Protein AF-A0ABD0KSV5-F1 (afdb_monomer)

Solvent-accessible surface area (backbone atoms only — not comparable to full-atom values): 6514 Å² total; per-residue (Å²): 142,88,81,89,63,76,43,78,48,76,39,63,43,65,89,52,64,92,72,51,46,55,40,37,39,40,36,26,35,56,87,76,74,38,71,32,30,37,37,35,59,82,79,70,44,69,48,68,73,43,78,62,40,52,68,47,81,32,91,91,43,55,32,65,22,37,40,37,35,50,46,63,88,65,48,85,78,37,74,49,48,34,32,33,41,38,34,25,45,41,81,93,75,54,80,47,72,51,73,53,74,48,79,46,68,43,74,75,82,82,129

Radius of gyration: 15.41 Å; Cα contacts (8 Å, |Δi|>4): 254; chains: 1; bounding box: 50×25×34 Å

Foldseek 3Di:
DDDPDKDKDKDFLQPPDPQKDWQKKFKFFPVVRGTQWMAGLVVRDIDGDDDAWDWDADPVHRRGIMTMGIDPDADAQRKTKMKMWTWIDGPPDDIDIDIDMDIDHDDDPDD

Nearest PDB structures (foldseek):
  2pnd-assembly1_A  TM=6.945E-01  e=4.846E-03  Mus musculus
  8te6-assembly1_A  TM=6.796E-01  e=4.123E-03  Hom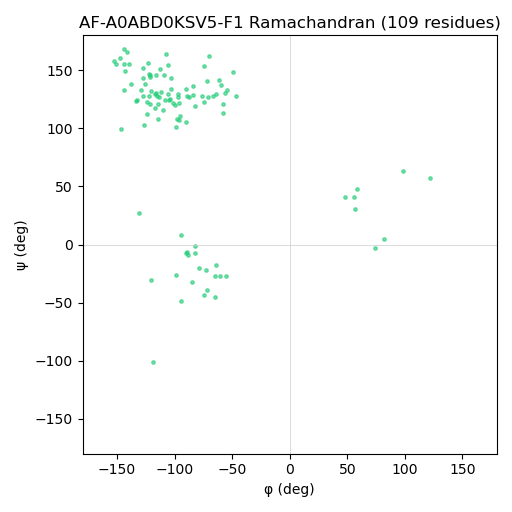o sapiens
  8ftg-assembly4_G  TM=4.620E-01  e=1.016E-03  Lama glama
  8w0v-assembly1_H  TM=4.678E-01  e=1.766E-02  Homo sapiens
  8fxr-assembly1_S3  TM=3.987E-01  e=4.018E-01  Agrobacterium phage Milano

Mean predicted aligned error: 6.07 Å

Sequence (111 aa):
MGKDHIQEVVCTGEWLSSEV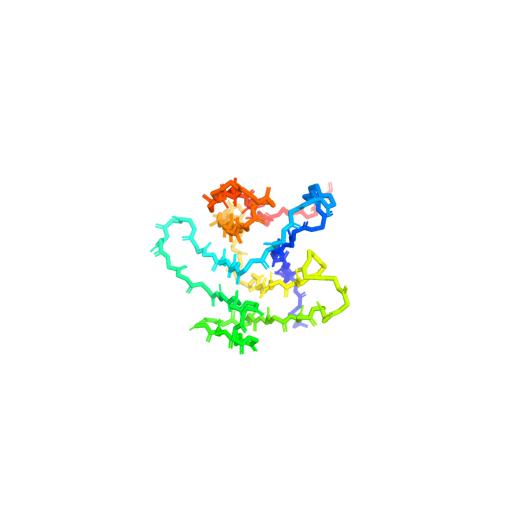NPILMVLFSWRQNQVIASVNLASKECLTARSFSSCRIDEANSRRTRLAALVVDLEYGEERVYGCNVSVVESGTRMVSFSWRVTVKRVSKCS

Secondary structure (DSSP, 8-state):
------EEEEEE-TTS-TTEEEEEEEEEETTTTEEEEEEETTTTEEEE-STTEEEE--SS-GGG-EEEEEE--PPTT-EEEEEEEEEEEETTS-EEEEEEEEEEE-PPPP-

Organism: NCBI:txid370345

pLDDT: mean 86.99, std 12.41, range [37.84, 96.5]

Structure (mmCIF, N/CA/C/O backbone):
data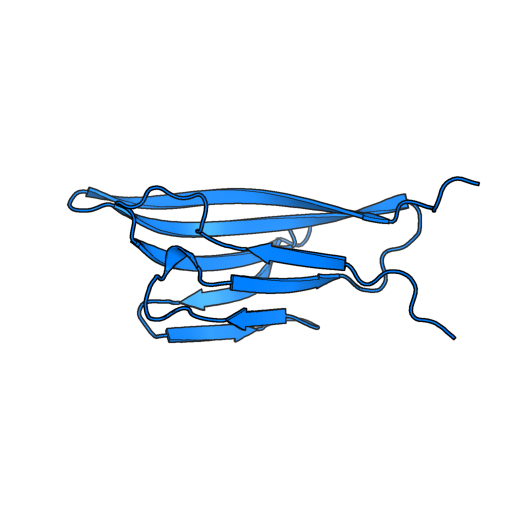_AF-A0ABD0KSV5-F1
#
_entry.id   AF-A0ABD0KSV5-F1
#
loop_
_atom_site.group_PDB
_atom_site.id
_atom_site.type_symbol
_atom_site.label_atom_id
_atom_site.label_alt_id
_atom_site.label_comp_id
_atom_site.label_asym_id
_atom_site.label_entity_id
_atom_site.label_seq_id
_atom_site.pdbx_PDB_ins_code
_atom_site.Cartn_x
_atom_site.Cartn_y
_atom_site.Cartn_z
_atom_site.occupancy
_atom_site.B_iso_or_equiv
_atom_site.auth_seq_id
_atom_site.auth_comp_id
_atom_site.auth_asym_id
_atom_site.auth_atom_id
_atom_site.pdbx_PDB_model_num
ATOM 1 N N . MET A 1 1 ? -29.896 -7.878 10.630 1.00 37.84 1 MET A N 1
ATOM 2 C CA . MET A 1 1 ? -28.770 -8.734 10.185 1.00 37.84 1 MET A CA 1
ATOM 3 C C . MET A 1 1 ? -28.205 -8.088 8.921 1.00 37.84 1 MET A C 1
ATOM 5 O O . MET A 1 1 ? -28.771 -8.288 7.864 1.00 37.84 1 MET A O 1
ATOM 9 N N . GLY A 1 2 ? -27.264 -7.145 8.932 1.00 47.47 2 GLY A N 1
ATOM 10 C CA . GLY A 1 2 ? -26.008 -7.043 9.678 1.00 47.47 2 GLY A CA 1
ATOM 11 C C . GLY A 1 2 ? -24.861 -6.911 8.659 1.00 47.47 2 GLY A C 1
ATOM 12 O O . GLY A 1 2 ? -24.009 -7.785 8.595 1.00 47.47 2 GLY A O 1
ATOM 13 N N . LYS A 1 3 ? -24.912 -5.895 7.781 1.00 52.59 3 LYS A N 1
ATOM 14 C CA . LYS A 1 3 ? -23.892 -5.600 6.746 1.00 52.59 3 LYS A CA 1
ATOM 15 C C . LYS A 1 3 ? -23.471 -4.125 6.767 1.00 52.59 3 LYS A C 1
ATOM 17 O O . LYS A 1 3 ? -23.062 -3.568 5.752 1.00 52.59 3 LYS A O 1
ATOM 22 N N . ASP A 1 4 ? -23.581 -3.473 7.915 1.00 58.91 4 ASP A N 1
ATOM 23 C CA . ASP A 1 4 ? -23.433 -2.026 7.972 1.00 58.91 4 ASP A CA 1
ATOM 24 C C . ASP A 1 4 ? -22.016 -1.656 8.427 1.00 58.91 4 ASP A C 1
ATOM 26 O O . ASP A 1 4 ? -21.706 -1.683 9.617 1.00 58.91 4 ASP A O 1
ATOM 30 N N . HIS A 1 5 ? -21.199 -1.284 7.430 1.00 68.94 5 HIS A N 1
ATOM 31 C CA . HIS A 1 5 ? -19.873 -0.637 7.488 1.00 68.94 5 HIS A CA 1
ATOM 32 C C . HIS A 1 5 ? -18.624 -1.526 7.358 1.00 68.94 5 HIS A C 1
ATOM 34 O O . HIS A 1 5 ? -17.763 -1.537 8.234 1.00 68.94 5 HIS A O 1
ATOM 40 N N . ILE A 1 6 ? -18.460 -2.171 6.198 1.00 79.81 6 ILE A N 1
ATOM 41 C CA . ILE A 1 6 ? -17.136 -2.607 5.722 1.00 79.81 6 ILE A CA 1
ATOM 42 C C . ILE A 1 6 ? -16.509 -1.446 4.942 1.00 79.81 6 ILE A C 1
ATOM 44 O O . ILE A 1 6 ? -17.132 -0.920 4.020 1.00 79.81 6 ILE A O 1
ATOM 48 N N . GLN A 1 7 ? -15.292 -1.045 5.302 1.00 88.69 7 GLN A N 1
ATOM 49 C CA . GLN A 1 7 ? -14.504 -0.063 4.549 1.00 88.69 7 GLN A CA 1
ATOM 50 C C . GLN A 1 7 ? -13.281 -0.745 3.935 1.00 88.69 7 GLN A C 1
ATOM 52 O O . GLN A 1 7 ? -12.785 -1.723 4.481 1.00 88.69 7 GLN A O 1
ATOM 57 N N . GLU A 1 8 ? -12.780 -0.250 2.807 1.00 91.19 8 GLU A N 1
ATOM 58 C CA . GLU A 1 8 ? -11.580 -0.788 2.157 1.00 91.19 8 GLU A CA 1
ATOM 59 C C . GLU A 1 8 ? -10.445 0.235 2.252 1.00 91.19 8 GLU A C 1
ATOM 61 O O . GLU A 1 8 ? -10.621 1.408 1.926 1.00 91.19 8 GLU A O 1
ATOM 66 N N . VAL A 1 9 ? -9.268 -0.216 2.683 1.00 93.44 9 VAL A N 1
ATOM 67 C CA . VAL A 1 9 ? -8.026 0.560 2.621 1.00 93.44 9 VAL A CA 1
ATOM 68 C C . VAL A 1 9 ? -7.190 0.038 1.477 1.00 93.44 9 VAL A C 1
ATOM 70 O O . VAL A 1 9 ? -7.005 -1.170 1.347 1.00 93.44 9 VAL A O 1
ATOM 73 N N . VAL A 1 10 ? -6.658 0.957 0.676 1.00 94.94 10 VAL A N 1
ATOM 74 C CA . VAL A 1 10 ? -5.955 0.638 -0.562 1.00 94.94 10 VAL A CA 1
ATOM 75 C C . VAL A 1 10 ? -4.585 1.296 -0.584 1.00 94.94 10 VAL A C 1
ATOM 77 O O . VAL A 1 10 ? -4.456 2.512 -0.450 1.00 94.94 10 VAL A O 1
ATOM 80 N N . CYS A 1 11 ? -3.574 0.478 -0.839 1.00 94.69 11 CYS A N 1
ATOM 81 C CA . CYS A 1 11 ? -2.234 0.868 -1.235 1.00 94.69 11 CYS A CA 1
ATOM 82 C C . CYS A 1 11 ? -2.081 0.678 -2.745 1.00 94.69 11 CYS A C 1
ATOM 84 O O . CYS A 1 11 ? -2.244 -0.432 -3.251 1.00 94.69 11 CYS A O 1
ATOM 86 N N . THR A 1 12 ? -1.750 1.749 -3.460 1.00 94.69 12 THR A N 1
ATOM 87 C CA . THR A 1 12 ? -1.442 1.736 -4.897 1.00 94.69 12 THR A CA 1
ATOM 88 C C . THR A 1 12 ? -0.328 2.736 -5.191 1.00 94.69 12 THR A C 1
ATOM 90 O O . THR A 1 12 ? -0.204 3.747 -4.495 1.00 94.69 12 THR A O 1
ATOM 93 N N . GLY A 1 13 ? 0.484 2.448 -6.206 1.00 92.75 13 GLY A N 1
ATOM 94 C CA . GLY A 1 13 ? 1.515 3.350 -6.718 1.00 92.75 13 GLY A CA 1
ATOM 95 C C . GLY A 1 13 ? 1.042 4.203 -7.896 1.00 92.75 13 GLY A C 1
ATOM 96 O O . GLY A 1 13 ? 1.865 4.850 -8.530 1.00 92.75 13 GLY A O 1
ATOM 97 N N . GLU A 1 14 ? -0.251 4.188 -8.232 1.00 92.69 14 GLU A N 1
ATOM 98 C CA . GLU A 1 14 ? -0.780 4.785 -9.468 1.00 92.69 14 GLU A CA 1
ATOM 99 C C . GLU A 1 14 ? -0.541 6.298 -9.586 1.00 92.69 14 GLU A C 1
ATOM 101 O O . GLU A 1 14 ? -0.409 6.816 -10.690 1.00 92.69 14 GLU A O 1
ATOM 106 N N . TRP A 1 15 ? -0.425 6.993 -8.454 1.00 89.75 15 TRP A N 1
ATOM 107 C CA . TRP A 1 15 ? -0.135 8.426 -8.383 1.00 89.75 15 TRP A CA 1
ATOM 108 C C . TRP A 1 15 ? 1.362 8.763 -8.512 1.00 89.75 15 TRP A C 1
ATOM 110 O O . TRP A 1 15 ? 1.720 9.938 -8.583 1.00 89.75 15 TRP A O 1
ATOM 120 N N . LEU A 1 16 ? 2.244 7.759 -8.515 1.00 89.69 16 LEU A N 1
ATOM 121 C CA . LEU A 1 16 ? 3.685 7.953 -8.662 1.00 89.69 16 LEU A CA 1
ATOM 122 C C . LEU A 1 16 ? 4.053 8.289 -10.113 1.00 89.69 16 LEU A C 1
ATOM 124 O O . LEU A 1 16 ? 3.374 7.872 -11.054 1.00 89.69 16 LEU A O 1
ATOM 128 N N . SER A 1 17 ? 5.171 9.005 -10.282 1.00 87.19 17 SER A N 1
ATOM 129 C CA . SER A 1 17 ? 5.729 9.355 -11.596 1.00 87.19 17 SER A CA 1
ATOM 130 C C . SER A 1 17 ? 5.840 8.137 -12.518 1.00 87.19 17 SER A C 1
ATOM 132 O O . SER A 1 17 ? 6.113 7.015 -12.078 1.00 87.19 17 SER A O 1
ATOM 134 N N . SER A 1 18 ? 5.689 8.358 -13.826 1.00 86.12 18 SER A N 1
ATOM 135 C CA . SER A 1 18 ? 5.847 7.293 -14.812 1.00 86.12 18 SER A CA 1
ATOM 136 C C . SER A 1 18 ? 7.257 6.702 -14.880 1.00 86.12 18 SER A C 1
ATOM 138 O O . SER A 1 18 ? 7.430 5.603 -15.404 1.00 86.12 18 SER A O 1
ATOM 140 N N . GLU A 1 19 ? 8.236 7.418 -14.337 1.00 84.25 19 GLU A N 1
ATOM 141 C CA . GLU A 1 19 ? 9.663 7.094 -14.390 1.00 84.25 19 GLU A CA 1
ATOM 142 C C . GLU A 1 19 ? 10.130 6.182 -13.249 1.00 84.25 19 GLU A C 1
ATOM 144 O O . GLU A 1 19 ? 11.261 5.693 -13.275 1.00 84.25 19 GLU A O 1
ATOM 149 N N . VAL A 1 20 ? 9.271 5.940 -12.250 1.00 87.12 20 VAL A N 1
ATOM 150 C CA . VAL A 1 20 ? 9.603 5.073 -11.117 1.00 87.12 20 VAL A CA 1
ATOM 151 C C . VAL A 1 20 ? 8.956 3.700 -11.242 1.00 87.12 20 VAL A C 1
ATOM 153 O O . VAL A 1 20 ? 7.802 3.563 -11.668 1.00 87.12 20 VAL A O 1
ATOM 156 N N . ASN A 1 21 ? 9.707 2.690 -10.802 1.00 87.06 21 ASN A N 1
ATOM 157 C CA . ASN A 1 21 ? 9.288 1.295 -10.787 1.00 87.06 21 ASN A CA 1
ATOM 158 C C . ASN A 1 21 ? 9.171 0.795 -9.338 1.00 87.06 21 ASN A C 1
ATOM 160 O O . ASN A 1 21 ? 10.195 0.604 -8.673 1.00 87.06 21 ASN A O 1
ATOM 164 N N . PRO A 1 22 ? 7.944 0.588 -8.825 1.00 92.00 22 PRO A N 1
ATOM 165 C CA . PRO A 1 22 ? 7.727 -0.060 -7.538 1.00 92.00 22 PRO A CA 1
ATOM 166 C C . PRO A 1 22 ? 8.299 -1.474 -7.488 1.00 92.00 22 PRO A C 1
ATOM 168 O O . PRO A 1 22 ? 8.129 -2.256 -8.421 1.00 92.00 22 PRO A O 1
ATOM 171 N N . ILE A 1 23 ? 8.943 -1.797 -6.368 1.00 93.31 23 ILE A N 1
ATOM 172 C CA . ILE A 1 23 ? 9.528 -3.119 -6.097 1.00 93.31 23 ILE A CA 1
ATOM 173 C C . ILE A 1 23 ? 8.929 -3.779 -4.855 1.00 93.31 23 ILE A C 1
ATOM 175 O O . ILE A 1 23 ? 8.826 -5.000 -4.794 1.00 93.31 23 ILE A O 1
ATOM 179 N N . LEU A 1 24 ? 8.506 -2.983 -3.874 1.00 95.12 24 LEU A N 1
ATOM 180 C CA . LEU A 1 24 ? 7.926 -3.462 -2.628 1.00 95.12 24 LEU A CA 1
ATOM 181 C C . LEU A 1 24 ? 6.823 -2.505 -2.199 1.00 95.12 24 LEU A C 1
ATOM 183 O O . LEU A 1 24 ? 7.022 -1.290 -2.174 1.00 95.12 24 LEU A O 1
ATOM 187 N N . MET A 1 25 ? 5.677 -3.058 -1.823 1.00 96.25 25 MET A N 1
ATOM 188 C CA . MET A 1 25 ? 4.605 -2.304 -1.186 1.00 96.25 25 MET A CA 1
ATOM 189 C C . MET A 1 25 ? 4.224 -2.971 0.127 1.00 96.25 25 MET A C 1
ATOM 191 O O . MET A 1 25 ? 4.126 -4.195 0.203 1.00 96.25 25 MET A O 1
ATOM 195 N N . VAL A 1 26 ? 3.993 -2.166 1.158 1.00 96.31 26 VAL A N 1
ATOM 196 C CA . VAL A 1 26 ? 3.626 -2.631 2.496 1.00 96.31 26 VA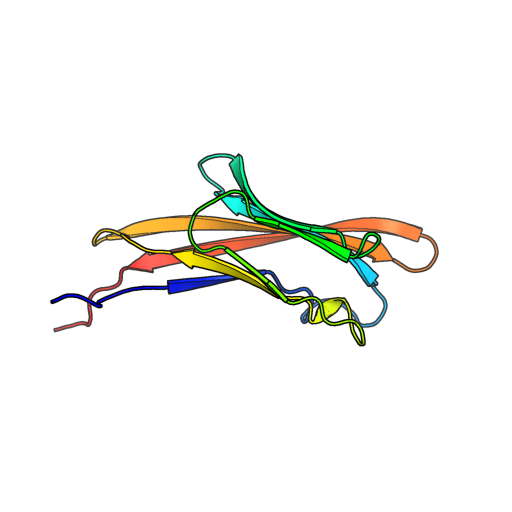L A CA 1
ATOM 197 C C . VAL A 1 26 ? 2.442 -1.820 2.997 1.00 96.31 26 VAL A C 1
ATOM 199 O O . VAL A 1 26 ? 2.506 -0.593 3.077 1.00 96.31 26 VAL A O 1
ATOM 202 N N . LEU A 1 27 ? 1.380 -2.526 3.371 1.00 96.31 27 LEU A N 1
ATOM 203 C CA . LEU A 1 27 ? 0.225 -1.998 4.082 1.00 96.31 27 LEU A CA 1
ATOM 204 C C . LEU A 1 27 ? 0.330 -2.433 5.543 1.00 96.31 27 LEU A C 1
ATOM 206 O O . LEU A 1 27 ? 0.445 -3.625 5.837 1.00 96.31 27 LEU A O 1
ATOM 210 N N . PHE A 1 28 ? 0.284 -1.481 6.468 1.00 94.94 28 PHE A N 1
ATOM 211 C CA . PHE A 1 28 ? 0.472 -1.748 7.892 1.00 94.94 28 PHE A CA 1
ATOM 212 C C . PHE A 1 28 ? -0.488 -0.944 8.770 1.00 94.94 28 PHE A C 1
ATOM 214 O O . PHE A 1 28 ? -0.982 0.116 8.392 1.00 94.94 28 PHE A O 1
ATOM 221 N N . SER A 1 29 ? -0.762 -1.451 9.969 1.00 94.00 29 SER A N 1
ATOM 222 C CA . SER A 1 29 ? -1.465 -0.704 11.012 1.00 94.00 29 SER A CA 1
ATOM 223 C C . SER A 1 29 ? -0.519 0.330 11.607 1.00 94.00 29 SER A C 1
ATOM 225 O O . SER A 1 29 ? 0.533 -0.033 12.134 1.00 94.00 29 SER A O 1
ATOM 227 N N . TRP A 1 30 ? -0.898 1.609 11.562 1.00 93.25 30 TRP A N 1
ATOM 228 C CA . TRP A 1 30 ? -0.044 2.692 12.053 1.00 93.25 30 TRP A CA 1
ATOM 229 C C . TRP A 1 30 ? 0.176 2.601 13.567 1.00 93.25 30 TRP A C 1
ATOM 231 O O . TRP A 1 30 ? 1.298 2.714 14.045 1.00 93.25 30 TRP A O 1
ATOM 241 N N . ARG A 1 31 ? -0.897 2.361 14.333 1.00 90.94 31 ARG A N 1
ATOM 242 C CA . ARG A 1 31 ? -0.827 2.295 15.803 1.00 90.94 31 ARG A CA 1
ATOM 243 C C . ARG A 1 31 ? -0.120 1.045 16.315 1.00 90.94 31 ARG A C 1
ATOM 245 O O . ARG A 1 31 ? 0.592 1.123 17.305 1.00 90.94 31 ARG A O 1
ATOM 252 N N . GLN A 1 32 ? -0.348 -0.101 15.673 1.00 89.88 32 GLN A N 1
ATOM 253 C CA . GLN A 1 32 ? 0.201 -1.383 16.131 1.00 89.88 32 GLN A CA 1
ATOM 254 C C . GLN A 1 32 ? 1.575 -1.685 15.518 1.00 89.88 32 GLN A C 1
ATOM 256 O O . GLN A 1 32 ? 2.199 -2.666 15.907 1.00 89.88 32 GLN A O 1
ATOM 261 N N . ASN A 1 33 ? 2.029 -0.870 14.557 1.00 89.06 33 ASN A N 1
ATOM 262 C CA . ASN A 1 33 ? 3.236 -1.090 13.759 1.00 89.06 33 ASN A CA 1
ATOM 263 C C . ASN A 1 33 ? 3.323 -2.519 13.190 1.00 89.06 33 ASN A C 1
ATOM 265 O O . ASN A 1 33 ? 4.364 -3.172 13.220 1.00 89.06 33 ASN A O 1
ATOM 269 N N . GLN A 1 34 ? 2.185 -3.033 12.725 1.00 92.31 34 GLN A N 1
ATOM 270 C CA . GLN A 1 34 ? 2.036 -4.415 12.272 1.00 92.31 34 GLN A CA 1
ATOM 271 C C . GLN A 1 34 ? 1.711 -4.454 10.789 1.00 92.31 34 GLN A C 1
ATOM 273 O O . GLN A 1 34 ? 0.775 -3.789 10.341 1.00 92.31 34 GLN A O 1
ATOM 278 N N . VAL A 1 35 ? 2.456 -5.270 10.043 1.00 94.25 35 VAL A N 1
ATOM 279 C CA . VAL A 1 35 ? 2.190 -5.527 8.626 1.00 94.25 35 VAL A CA 1
ATOM 280 C C . VAL A 1 35 ? 0.866 -6.272 8.494 1.00 94.25 35 VAL A C 1
ATOM 282 O O . VAL A 1 35 ? 0.633 -7.284 9.153 1.00 94.25 35 VAL A O 1
ATOM 285 N N . ILE A 1 36 ? -0.008 -5.742 7.648 1.00 95.00 36 ILE A N 1
ATOM 286 C CA . ILE A 1 36 ? -1.295 -6.349 7.303 1.00 95.00 36 ILE A CA 1
ATOM 287 C C . ILE A 1 36 ? -1.123 -7.174 6.040 1.00 95.00 36 ILE A C 1
ATOM 289 O O . ILE A 1 36 ? -1.522 -8.337 5.999 1.00 95.00 36 ILE A O 1
ATOM 293 N N . ALA A 1 37 ? -0.491 -6.569 5.038 1.00 95.38 37 ALA A N 1
ATOM 294 C CA . ALA A 1 37 ? -0.117 -7.237 3.812 1.00 95.38 37 ALA A CA 1
ATOM 295 C C . ALA A 1 37 ? 1.113 -6.572 3.193 1.00 95.38 37 ALA A C 1
ATOM 297 O O . ALA A 1 37 ? 1.408 -5.401 3.453 1.00 95.38 37 ALA A O 1
ATOM 298 N N . SER A 1 38 ? 1.819 -7.319 2.360 1.00 95.75 38 SER A N 1
ATOM 299 C CA . SER A 1 38 ? 2.902 -6.809 1.536 1.00 95.75 38 SER A CA 1
ATOM 300 C C . SER A 1 38 ? 2.915 -7.501 0.184 1.00 95.75 38 SER A C 1
ATOM 302 O O . SER A 1 38 ? 2.427 -8.619 0.024 1.00 95.75 38 SER A O 1
ATOM 304 N N . VAL A 1 39 ? 3.481 -6.819 -0.802 1.00 96.31 39 VAL A N 1
ATOM 305 C CA . VAL A 1 39 ? 3.740 -7.395 -2.115 1.00 96.31 39 VAL A CA 1
ATOM 306 C C . VAL A 1 39 ? 5.150 -7.046 -2.554 1.00 96.31 39 VAL A C 1
ATOM 308 O O . VAL A 1 39 ? 5.521 -5.872 -2.605 1.00 96.31 39 VAL A O 1
ATOM 311 N N . ASN A 1 40 ? 5.934 -8.078 -2.847 1.00 94.75 40 ASN A N 1
ATOM 312 C CA . ASN A 1 40 ? 7.232 -7.972 -3.488 1.00 94.75 40 ASN A CA 1
ATOM 313 C C . ASN A 1 40 ? 7.036 -8.188 -4.990 1.00 94.75 40 ASN A C 1
ATOM 315 O O . ASN A 1 40 ? 6.711 -9.282 -5.445 1.00 94.75 40 ASN A O 1
ATOM 319 N N . LEU A 1 41 ? 7.217 -7.125 -5.763 1.00 91.88 41 LEU A N 1
ATOM 320 C CA . LEU A 1 41 ? 6.996 -7.127 -7.205 1.00 91.88 41 LEU A CA 1
ATOM 321 C C . LEU A 1 41 ? 8.155 -7.763 -7.977 1.00 91.88 41 LEU A C 1
ATOM 323 O O . LEU A 1 41 ? 7.948 -8.206 -9.103 1.00 91.88 41 LEU A O 1
ATOM 327 N N . ALA A 1 42 ? 9.342 -7.858 -7.371 1.00 86.94 42 ALA A N 1
ATOM 328 C CA . ALA A 1 42 ? 10.484 -8.539 -7.973 1.00 86.94 42 ALA A CA 1
ATOM 329 C C . ALA A 1 42 ? 10.323 -10.067 -7.924 1.00 86.94 42 ALA A C 1
ATOM 331 O O . ALA A 1 42 ? 10.573 -10.736 -8.922 1.00 86.94 42 ALA A O 1
ATOM 332 N N . SER A 1 43 ? 9.865 -10.616 -6.791 1.00 91.25 43 SER A N 1
ATOM 333 C CA . SER A 1 43 ? 9.573 -12.054 -6.653 1.00 91.25 43 SER A CA 1
ATOM 334 C C . SER A 1 43 ? 8.138 -12.434 -7.034 1.00 91.25 43 SER A C 1
ATOM 336 O O . SER A 1 43 ? 7.819 -13.617 -7.097 1.00 91.25 43 SER A O 1
ATOM 338 N N . LYS A 1 44 ? 7.275 -11.448 -7.316 1.00 90.94 44 LYS A N 1
ATOM 339 C CA . LYS A 1 44 ? 5.823 -11.612 -7.520 1.00 90.94 44 LYS A CA 1
ATOM 340 C C . LYS A 1 44 ? 5.113 -12.274 -6.330 1.00 90.94 44 LYS A C 1
ATOM 342 O O . LYS A 1 44 ? 4.099 -12.949 -6.492 1.00 90.94 44 LYS A O 1
ATOM 347 N N . GLU A 1 45 ? 5.620 -12.060 -5.122 1.00 93.69 45 GLU A N 1
ATOM 348 C CA . GLU A 1 45 ? 5.069 -12.649 -3.905 1.00 93.69 45 GLU A CA 1
ATOM 349 C C . GLU A 1 45 ? 4.131 -11.667 -3.205 1.00 93.69 45 GLU A C 1
ATOM 351 O O . GLU A 1 45 ? 4.503 -10.536 -2.891 1.00 93.69 45 GLU A O 1
ATOM 356 N N . CYS A 1 46 ? 2.910 -12.120 -2.928 1.00 93.44 46 CYS A N 1
ATOM 357 C CA . CYS A 1 46 ? 1.954 -11.436 -2.065 1.00 93.44 46 CYS A CA 1
ATOM 358 C C . CYS A 1 46 ? 1.894 -12.170 -0.726 1.00 93.44 46 CYS A C 1
ATOM 360 O O . CYS A 1 46 ? 1.609 -13.366 -0.685 1.00 93.44 46 CYS A O 1
ATOM 362 N N . LEU A 1 47 ? 2.132 -11.446 0.364 1.00 92.94 47 LEU A N 1
ATOM 363 C CA . LEU A 1 47 ? 2.011 -11.965 1.719 1.00 92.94 47 LEU A CA 1
ATOM 364 C C . LEU A 1 47 ? 0.872 -11.246 2.432 1.00 92.94 47 LEU A C 1
ATOM 366 O O . LEU A 1 47 ? 0.890 -10.029 2.610 1.00 92.94 47 LEU A O 1
ATOM 370 N N . THR A 1 48 ? -0.112 -12.017 2.877 1.00 90.50 48 THR A N 1
ATOM 371 C CA . THR A 1 48 ? -1.249 -11.541 3.668 1.00 90.50 48 THR A CA 1
ATOM 372 C C . THR A 1 48 ? -1.102 -12.072 5.086 1.00 90.50 48 THR A C 1
ATOM 374 O O . THR A 1 48 ? -1.129 -13.283 5.296 1.00 90.50 48 THR A O 1
ATOM 377 N N . ALA A 1 49 ? -0.925 -11.185 6.063 1.00 77.50 49 ALA A N 1
ATOM 378 C CA . ALA A 1 49 ? -0.670 -11.583 7.446 1.00 77.50 49 ALA A CA 1
ATOM 379 C C . ALA A 1 49 ? -1.929 -11.537 8.325 1.00 77.50 49 ALA A C 1
ATOM 381 O O . ALA A 1 49 ? -1.991 -12.240 9.334 1.00 77.50 49 ALA A O 1
ATOM 382 N N . ARG A 1 50 ? -2.925 -10.699 7.987 1.00 69.88 50 ARG A N 1
ATOM 383 C CA . ARG A 1 50 ? -4.135 -10.493 8.805 1.00 69.88 50 ARG A CA 1
ATOM 384 C C . ARG A 1 50 ? -5.421 -10.343 7.998 1.00 69.88 50 ARG A C 1
ATOM 386 O O . ARG A 1 50 ? -5.402 -10.160 6.779 1.00 69.88 50 ARG A O 1
ATOM 393 N N . SER A 1 51 ? -6.524 -10.468 8.737 1.00 66.50 51 SER A N 1
ATOM 394 C CA . SER A 1 51 ? -7.890 -10.661 8.261 1.00 66.50 51 SER A CA 1
ATOM 395 C C . SER A 1 51 ? -8.272 -9.712 7.131 1.00 66.50 51 SER A C 1
ATOM 397 O O . SER A 1 51 ? -8.143 -8.496 7.250 1.00 66.50 51 SER A O 1
ATOM 399 N N . PHE A 1 52 ? -8.772 -10.326 6.057 1.00 86.25 52 PHE A N 1
ATOM 400 C CA . PHE A 1 52 ? -9.330 -9.699 4.861 1.00 86.25 52 PHE A CA 1
ATOM 401 C C . PHE A 1 52 ? -8.382 -8.760 4.115 1.00 86.25 52 PHE A C 1
ATOM 403 O O . PHE A 1 52 ? -8.766 -7.658 3.730 1.00 86.25 52 PHE A O 1
ATOM 410 N N . SER A 1 53 ? -7.152 -9.209 3.879 1.00 91.88 53 SER A N 1
ATOM 411 C CA . SER A 1 53 ? -6.225 -8.532 2.975 1.00 91.88 53 SER A CA 1
ATOM 412 C C . SER A 1 53 ? -6.056 -9.277 1.653 1.00 91.88 53 SER A C 1
ATOM 414 O O . SER A 1 53 ? -6.289 -10.481 1.564 1.00 91.88 53 SER A O 1
ATOM 416 N N . SER A 1 54 ? -5.699 -8.543 0.601 1.00 93.06 54 SER A N 1
ATOM 417 C CA . SER A 1 54 ? -5.456 -9.093 -0.733 1.00 93.06 54 SER A CA 1
ATOM 418 C C . SER A 1 54 ? -4.433 -8.256 -1.494 1.00 93.06 54 SER A C 1
ATOM 420 O O . SER A 1 54 ? -4.291 -7.056 -1.244 1.00 93.06 54 SER A O 1
ATOM 422 N N . CYS A 1 55 ? -3.750 -8.880 -2.453 1.00 93.56 55 CYS A N 1
ATOM 423 C CA . CYS A 1 55 ? -2.957 -8.174 -3.451 1.00 93.56 55 CYS A CA 1
ATOM 424 C C . CYS A 1 55 ? -3.453 -8.523 -4.855 1.00 93.56 55 CYS A C 1
ATOM 426 O O . CYS A 1 55 ? -3.794 -9.671 -5.136 1.00 93.56 55 CYS A O 1
ATOM 428 N N . ARG A 1 56 ? -3.420 -7.546 -5.757 1.00 95.25 56 ARG A N 1
ATOM 429 C CA . ARG A 1 56 ? -3.592 -7.734 -7.195 1.00 95.25 56 ARG A CA 1
ATOM 430 C C . ARG A 1 56 ? -2.404 -7.103 -7.903 1.00 95.25 56 ARG A C 1
ATOM 432 O O . ARG A 1 56 ? -2.334 -5.879 -8.006 1.00 95.25 56 ARG A O 1
ATOM 439 N N . ILE A 1 57 ? -1.476 -7.946 -8.341 1.00 95.12 57 ILE A N 1
ATOM 440 C CA . ILE A 1 57 ? -0.292 -7.535 -9.098 1.00 95.12 57 ILE A CA 1
ATOM 441 C C . ILE A 1 57 ? -0.720 -7.234 -10.533 1.00 95.12 57 ILE A C 1
ATOM 443 O O . ILE A 1 57 ? -1.384 -8.055 -11.164 1.00 95.12 57 ILE A O 1
ATOM 447 N N . ASP A 1 58 ? -0.358 -6.054 -11.028 1.00 93.81 58 ASP A N 1
ATOM 448 C CA . ASP A 1 58 ? -0.512 -5.692 -12.437 1.00 93.81 58 ASP A CA 1
ATOM 449 C C . ASP A 1 58 ? 0.837 -5.914 -13.133 1.00 93.81 58 ASP A C 1
ATOM 451 O O . ASP A 1 58 ? 1.808 -5.197 -12.882 1.00 93.81 58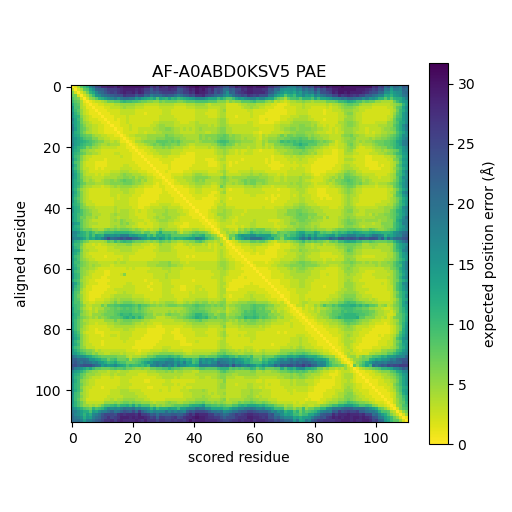 ASP A O 1
ATOM 455 N N . GLU A 1 59 ? 0.910 -6.955 -13.966 1.00 89.44 59 GLU A N 1
ATOM 456 C CA . GLU A 1 59 ? 2.148 -7.342 -14.654 1.00 89.44 59 GLU A CA 1
ATOM 457 C C . GLU A 1 59 ? 2.539 -6.375 -15.779 1.00 89.44 59 GLU A C 1
ATOM 459 O O . GLU A 1 59 ? 3.710 -6.316 -16.150 1.00 89.44 59 GLU A O 1
ATOM 464 N N . ALA A 1 60 ? 1.583 -5.613 -16.317 1.00 91.56 60 ALA A N 1
ATOM 465 C CA . ALA A 1 60 ? 1.838 -4.644 -17.377 1.00 91.56 60 ALA A CA 1
ATOM 466 C C . ALA A 1 60 ? 2.317 -3.302 -16.810 1.00 91.56 60 ALA A C 1
ATOM 468 O O . ALA A 1 60 ? 3.092 -2.590 -17.448 1.00 91.56 60 ALA A O 1
ATOM 469 N N . ASN A 1 61 ? 1.848 -2.939 -15.617 1.00 91.19 61 ASN A N 1
ATOM 470 C CA . ASN A 1 61 ? 2.232 -1.713 -14.942 1.00 91.19 61 ASN A CA 1
ATOM 471 C C . ASN A 1 61 ? 2.253 -1.914 -13.427 1.00 91.19 61 ASN A C 1
ATOM 473 O O . ASN A 1 61 ? 1.235 -1.777 -12.749 1.00 91.19 61 ASN A O 1
ATOM 477 N N . SER A 1 62 ? 3.447 -2.123 -12.879 1.00 91.75 62 SER A N 1
ATOM 478 C CA . SER A 1 62 ? 3.654 -2.360 -11.450 1.00 91.75 62 SER A CA 1
ATOM 479 C C . SER A 1 62 ? 3.079 -1.261 -10.546 1.00 91.75 62 SER A C 1
ATOM 481 O O . SER A 1 62 ? 2.658 -1.569 -9.431 1.00 91.75 62 SER A O 1
ATOM 483 N N . ARG A 1 63 ? 2.953 -0.010 -11.022 1.00 92.88 63 ARG A N 1
ATOM 484 C CA . ARG A 1 63 ? 2.301 1.088 -10.279 1.00 92.88 63 ARG A CA 1
ATOM 485 C C . ARG A 1 63 ? 0.808 0.869 -10.047 1.00 92.88 63 ARG A C 1
ATO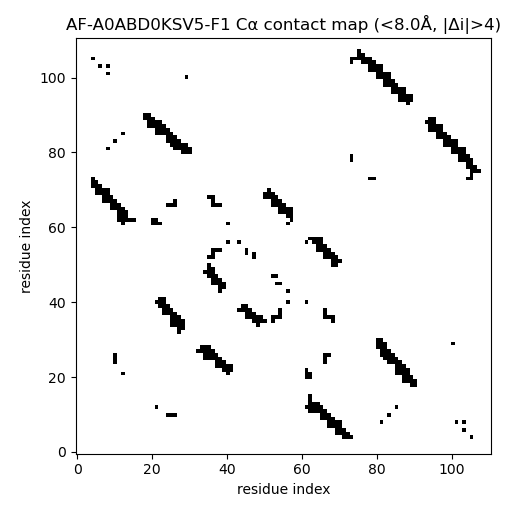M 487 O O . ARG A 1 63 ? 0.283 1.363 -9.055 1.00 92.88 63 ARG A O 1
ATOM 494 N N . ARG A 1 64 ? 0.132 0.119 -10.920 1.00 94.81 64 ARG A N 1
ATOM 495 C CA . ARG A 1 64 ? -1.287 -0.251 -10.778 1.00 94.81 64 ARG A CA 1
ATOM 496 C C . ARG A 1 64 ? -1.508 -1.449 -9.857 1.00 94.81 64 ARG A C 1
ATOM 498 O O . ARG A 1 64 ? -2.657 -1.824 -9.610 1.00 94.81 64 ARG A O 1
ATOM 505 N N . THR A 1 65 ? -0.431 -2.029 -9.323 1.00 95.19 65 THR A N 1
ATOM 506 C CA . THR A 1 65 ? -0.536 -3.050 -8.283 1.00 95.19 65 THR A CA 1
ATOM 507 C C . THR A 1 65 ? -1.321 -2.500 -7.105 1.00 95.19 65 THR A C 1
ATOM 509 O O . THR A 1 65 ? -1.053 -1.410 -6.595 1.00 95.19 65 THR A O 1
ATOM 512 N N . ARG A 1 66 ? -2.302 -3.286 -6.670 1.00 95.31 66 ARG A N 1
ATOM 513 C CA . ARG A 1 66 ? -3.206 -2.929 -5.586 1.00 95.31 66 ARG A CA 1
ATOM 514 C C . ARG A 1 66 ? -2.973 -3.855 -4.407 1.00 95.31 66 ARG A C 1
ATOM 516 O O . ARG A 1 66 ? -3.055 -5.069 -4.554 1.00 95.31 66 ARG A O 1
ATOM 523 N N . LEU A 1 67 ? -2.741 -3.279 -3.240 1.00 95.06 67 LEU A N 1
ATOM 524 C CA . LEU A 1 67 ? -2.667 -3.980 -1.965 1.00 95.06 67 LEU A CA 1
ATOM 525 C C . LEU A 1 67 ? -3.795 -3.452 -1.085 1.00 95.06 67 LEU A C 1
ATOM 527 O O . LEU A 1 67 ? -3.831 -2.258 -0.800 1.00 95.06 67 LEU A O 1
ATOM 531 N N . ALA A 1 68 ? -4.735 -4.303 -0.696 1.00 94.44 68 ALA A N 1
ATOM 532 C CA . ALA A 1 68 ? -5.950 -3.874 -0.018 1.00 94.44 68 ALA A CA 1
ATOM 533 C C . ALA A 1 68 ? -6.186 -4.636 1.284 1.00 94.44 68 ALA A C 1
ATOM 535 O O . ALA A 1 68 ? -5.786 -5.792 1.420 1.00 94.44 68 ALA A O 1
ATOM 536 N N . ALA A 1 69 ? -6.873 -3.991 2.223 1.00 93.38 69 ALA A N 1
ATOM 537 C CA . ALA A 1 69 ? -7.408 -4.625 3.420 1.00 93.38 69 ALA A CA 1
ATOM 538 C C . ALA A 1 69 ? -8.824 -4.125 3.707 1.00 93.38 69 ALA A C 1
ATOM 540 O O . ALA A 1 69 ? -9.098 -2.927 3.601 1.00 93.38 69 ALA A O 1
ATOM 541 N N . LEU A 1 70 ? -9.712 -5.036 4.099 1.00 91.69 70 LEU A N 1
ATOM 542 C CA . LEU A 1 70 ? -11.035 -4.682 4.591 1.00 91.69 70 LEU A CA 1
ATOM 543 C C . LEU A 1 70 ? -10.956 -4.342 6.076 1.00 91.69 70 LEU A C 1
ATOM 545 O O . LEU A 1 70 ? -10.445 -5.099 6.900 1.00 91.69 70 LEU A O 1
ATOM 549 N N . VAL A 1 71 ? -11.506 -3.186 6.408 1.00 89.94 71 VAL A N 1
ATOM 550 C CA . VAL A 1 71 ? -11.707 -2.710 7.765 1.00 89.94 71 VAL A CA 1
ATOM 551 C C . VAL A 1 71 ? -13.126 -3.062 8.155 1.00 89.94 71 VAL A C 1
ATOM 553 O O . VAL A 1 71 ? -14.093 -2.476 7.665 1.00 89.94 71 VAL A O 1
ATOM 556 N N . VAL A 1 72 ? -13.215 -4.049 9.030 1.00 86.75 72 VAL A N 1
ATOM 557 C CA . VAL A 1 72 ? -14.449 -4.491 9.668 1.00 86.75 72 VAL A CA 1
ATOM 558 C C . VAL A 1 72 ? -14.450 -4.048 11.129 1.00 86.75 72 VAL A C 1
ATOM 560 O O . VAL A 1 72 ? -13.404 -3.660 11.668 1.00 86.75 72 VAL A O 1
ATOM 563 N N . ASP A 1 73 ? -15.632 -4.091 11.742 1.00 84.19 73 ASP A N 1
ATOM 564 C CA . ASP A 1 73 ? -15.822 -3.905 13.184 1.00 84.19 73 ASP A CA 1
ATOM 565 C C . ASP A 1 73 ? -15.246 -2.585 13.713 1.00 84.19 73 ASP A C 1
ATOM 567 O O . ASP A 1 73 ? -14.599 -2.540 14.755 1.00 84.19 73 ASP A O 1
ATOM 571 N N . LEU A 1 74 ? -15.435 -1.502 12.955 1.00 86.06 74 LEU A N 1
ATOM 572 C CA . LEU A 1 74 ? -15.104 -0.160 13.421 1.00 86.06 74 LEU A CA 1
ATOM 573 C C . LEU A 1 74 ? -16.273 0.355 14.273 1.00 86.06 74 LEU A C 1
ATOM 575 O O . LEU A 1 74 ? -17.409 0.445 13.787 1.00 86.06 74 LEU A O 1
ATOM 579 N N . GLU A 1 75 ? -16.023 0.663 15.541 1.00 86.56 75 GLU A N 1
ATOM 580 C CA . GLU A 1 75 ? -17.043 1.204 16.441 1.00 86.56 75 GLU A CA 1
ATOM 581 C C . GLU A 1 75 ? -17.423 2.645 16.064 1.00 86.56 75 GLU A C 1
ATOM 583 O O . GLU A 1 75 ? -16.739 3.330 15.297 1.00 86.56 75 GLU A O 1
ATOM 588 N N . TYR A 1 76 ? -18.568 3.120 16.560 1.00 82.62 76 TYR A N 1
ATOM 589 C CA . TYR A 1 76 ? -18.991 4.495 16.304 1.00 82.62 76 TYR A CA 1
ATOM 590 C C . TYR A 1 76 ? -18.010 5.489 16.936 1.00 82.62 76 TYR A C 1
ATOM 592 O O . TYR A 1 76 ? -17.677 5.377 18.112 1.00 82.62 76 TYR A O 1
ATOM 600 N N . GLY A 1 77 ? -17.548 6.462 16.149 1.00 82.19 77 GLY A N 1
ATOM 601 C CA . GLY A 1 77 ? -16.513 7.399 16.585 1.00 82.19 77 GLY A CA 1
ATOM 602 C C . GLY A 1 77 ? -15.103 6.799 16.640 1.00 82.19 77 GLY A C 1
ATOM 603 O O . GLY A 1 77 ? -14.153 7.543 16.887 1.00 82.19 77 GLY A O 1
ATOM 604 N N . GLU A 1 78 ? -14.931 5.499 16.364 1.00 86.88 78 GLU A N 1
ATOM 605 C CA . GLU A 1 78 ? -13.606 4.897 16.253 1.00 86.88 78 GLU A CA 1
ATOM 606 C C . GLU A 1 78 ? -12.920 5.359 14.962 1.00 86.88 78 GLU A C 1
ATOM 608 O O . GLU A 1 78 ? -13.513 5.467 13.879 1.00 86.88 78 GLU A O 1
ATOM 613 N N . GLU A 1 79 ? -11.623 5.611 15.099 1.00 90.12 79 GLU A N 1
ATOM 614 C CA . GLU A 1 79 ? -10.713 5.885 14.007 1.00 90.12 79 GLU A CA 1
ATOM 615 C C . GLU A 1 79 ? -9.600 4.840 13.991 1.00 90.12 79 GLU A C 1
ATOM 617 O O . GLU A 1 79 ? -8.934 4.598 15.004 1.00 90.12 79 GLU A O 1
ATOM 622 N N . ARG A 1 80 ? -9.333 4.287 12.807 1.00 92.25 80 ARG A N 1
ATOM 623 C CA . ARG A 1 80 ? -8.190 3.408 12.579 1.00 92.25 80 ARG A CA 1
ATOM 624 C C . ARG A 1 80 ? -7.310 3.977 11.476 1.00 92.25 80 ARG A C 1
ATOM 626 O O . ARG A 1 80 ? -7.782 4.306 10.390 1.00 92.25 80 ARG A O 1
ATOM 633 N N . VAL A 1 81 ? -6.020 4.100 11.776 1.00 94.88 81 VAL A N 1
ATOM 634 C CA . VAL A 1 81 ? -5.024 4.670 10.865 1.00 94.88 81 VAL A CA 1
ATOM 635 C C . VAL A 1 81 ? -4.158 3.557 10.302 1.00 94.88 81 VAL A C 1
ATOM 637 O O . VAL A 1 81 ? -3.590 2.750 11.045 1.00 94.88 81 VAL A O 1
ATOM 640 N N . TYR A 1 82 ? -4.031 3.557 8.986 1.00 95.06 82 TYR A N 1
ATOM 641 C CA . TYR A 1 82 ? -3.218 2.629 8.223 1.00 95.06 82 TYR A CA 1
ATOM 642 C C . TYR A 1 82 ? -2.101 3.381 7.521 1.00 95.06 82 TYR A C 1
ATOM 644 O O . TYR A 1 82 ? -2.271 4.531 7.119 1.00 95.06 82 TYR A O 1
ATOM 652 N N . GLY A 1 83 ? -0.950 2.738 7.402 1.00 95.75 83 GLY A N 1
ATOM 653 C CA . GLY A 1 83 ? 0.197 3.242 6.674 1.00 95.75 83 GLY A CA 1
ATOM 654 C C . GLY A 1 83 ? 0.415 2.457 5.392 1.00 95.75 83 GLY A C 1
ATOM 655 O O . GLY A 1 83 ? 0.192 1.247 5.338 1.00 95.75 83 GLY A O 1
ATOM 656 N N . CYS A 1 84 ? 0.877 3.172 4.380 1.00 96.50 84 CYS A N 1
ATOM 657 C CA . CYS A 1 84 ? 1.277 2.635 3.099 1.00 96.50 84 CYS A CA 1
ATOM 658 C C . CYS A 1 84 ? 2.707 3.053 2.820 1.00 96.50 84 CYS A C 1
ATOM 660 O O . CYS A 1 84 ? 2.988 4.248 2.803 1.00 96.50 84 CYS A O 1
ATOM 662 N N . ASN A 1 85 ? 3.580 2.074 2.594 1.00 96.25 85 ASN A N 1
ATOM 663 C CA . ASN A 1 85 ? 4.944 2.297 2.135 1.00 96.25 85 ASN A CA 1
ATOM 664 C C . ASN A 1 85 ? 5.119 1.659 0.763 1.00 96.25 85 ASN A C 1
ATOM 666 O O . ASN A 1 85 ? 4.817 0.479 0.591 1.00 96.25 85 ASN A O 1
ATOM 670 N N . VAL A 1 86 ? 5.639 2.424 -0.191 1.00 95.81 86 VAL A N 1
ATOM 671 C CA . VAL A 1 86 ? 6.011 1.940 -1.520 1.00 95.81 86 VAL A CA 1
ATOM 672 C C . VAL A 1 86 ? 7.468 2.270 -1.763 1.00 95.81 86 VAL A C 1
ATOM 674 O O . VAL A 1 86 ? 7.833 3.437 -1.897 1.00 95.81 86 VAL A O 1
ATOM 677 N N . SER A 1 87 ? 8.296 1.235 -1.822 1.00 94.75 87 SER A N 1
ATOM 678 C CA . SER A 1 87 ? 9.692 1.357 -2.215 1.00 94.75 87 SER A CA 1
ATOM 679 C C . SER A 1 87 ? 9.790 1.204 -3.725 1.00 94.75 87 SER A C 1
ATOM 681 O O . SER A 1 87 ? 9.275 0.243 -4.307 1.00 94.75 87 SER A O 1
ATOM 683 N N . VAL A 1 88 ? 10.450 2.166 -4.355 1.00 92.12 88 VAL A N 1
ATOM 684 C CA . VAL A 1 88 ? 10.688 2.193 -5.794 1.00 92.12 88 VAL A CA 1
ATOM 685 C C . VAL A 1 88 ? 12.179 2.271 -6.071 1.00 92.12 88 VAL A C 1
ATOM 687 O O . VAL A 1 88 ? 12.959 2.770 -5.255 1.00 92.12 88 VAL A O 1
ATOM 690 N N . VAL A 1 89 ? 12.554 1.819 -7.259 1.00 85.12 89 VAL A N 1
ATOM 691 C CA . VAL A 1 89 ? 13.848 2.139 -7.855 1.00 85.12 89 VAL A CA 1
ATOM 692 C C . VAL A 1 89 ? 13.617 3.261 -8.856 1.00 85.12 89 VAL A C 1
ATOM 694 O O . VAL A 1 89 ? 12.825 3.117 -9.791 1.00 85.12 89 VAL A O 1
ATOM 697 N N . GLU A 1 90 ? 14.276 4.391 -8.631 1.00 80.12 90 GLU A N 1
ATOM 698 C CA . GLU A 1 90 ? 14.351 5.476 -9.603 1.00 80.12 90 GLU A CA 1
ATOM 699 C C . GLU A 1 90 ? 15.493 5.175 -10.586 1.00 80.12 90 GLU A C 1
ATOM 701 O O . GLU A 1 90 ? 16.554 4.675 -10.194 1.00 80.12 90 GLU A O 1
ATOM 706 N N . SER A 1 91 ? 15.247 5.388 -11.881 1.00 70.88 91 SER A N 1
ATOM 707 C CA . SER A 1 91 ? 16.172 4.979 -12.942 1.00 70.88 91 SER A CA 1
ATOM 708 C C . SER A 1 91 ? 17.557 5.610 -12.753 1.00 70.88 91 SER A C 1
ATOM 710 O O . SER A 1 91 ? 17.720 6.818 -12.885 1.00 70.88 91 SER A O 1
ATOM 712 N N . GLY A 1 92 ? 18.567 4.781 -12.469 1.00 67.00 92 GLY A N 1
ATOM 713 C CA . GLY A 1 92 ? 19.972 5.200 -12.405 1.00 67.00 92 GLY A CA 1
ATOM 714 C C . GLY A 1 92 ? 20.425 5.850 -11.092 1.00 67.00 92 GLY A C 1
ATOM 715 O O . GLY A 1 92 ? 21.571 6.288 -11.016 1.00 67.00 92 GLY A O 1
ATOM 716 N N . THR A 1 93 ? 19.578 5.909 -10.061 1.00 72.50 93 THR A N 1
ATOM 717 C CA . THR A 1 93 ? 19.917 6.556 -8.781 1.00 72.50 93 THR A CA 1
ATOM 718 C C . THR A 1 93 ? 19.888 5.576 -7.613 1.00 72.50 93 THR A C 1
ATOM 720 O O . THR A 1 93 ? 20.852 4.853 -7.364 1.00 72.50 93 THR A O 1
ATOM 723 N N . ARG A 1 94 ? 18.811 5.593 -6.830 1.00 81.38 94 ARG A N 1
ATOM 724 C CA . ARG A 1 94 ? 18.737 4.983 -5.501 1.00 81.38 94 ARG A CA 1
ATOM 725 C C . ARG A 1 94 ? 17.334 4.470 -5.233 1.00 81.38 94 ARG A C 1
ATOM 727 O O . ARG A 1 94 ? 16.363 4.910 -5.845 1.00 81.38 94 ARG A O 1
ATOM 734 N N . MET A 1 95 ? 17.231 3.565 -4.268 1.00 88.31 95 MET A N 1
ATOM 735 C CA . MET A 1 95 ? 15.933 3.164 -3.747 1.00 88.31 95 MET A CA 1
ATOM 736 C C . MET A 1 95 ? 15.345 4.316 -2.930 1.00 88.31 95 MET A C 1
ATOM 738 O O . MET A 1 95 ? 15.994 4.827 -2.015 1.00 88.31 95 MET A O 1
ATOM 742 N N . VAL A 1 96 ? 14.121 4.718 -3.255 1.00 91.12 96 VAL A N 1
ATOM 743 C CA . VAL A 1 96 ? 13.370 5.721 -2.492 1.00 91.12 96 VAL A CA 1
ATOM 744 C C . VAL A 1 96 ? 12.050 5.120 -2.035 1.00 91.12 96 VAL A C 1
ATOM 746 O O . VAL A 1 96 ? 11.477 4.266 -2.710 1.00 91.12 96 VAL A O 1
ATOM 749 N N . SER A 1 97 ? 11.583 5.534 -0.859 1.00 93.12 97 SER A N 1
ATOM 750 C CA . SER A 1 97 ? 10.316 5.063 -0.302 1.00 93.12 97 SER A CA 1
ATOM 751 C C . SER A 1 97 ? 9.329 6.213 -0.188 1.00 93.12 97 SER A C 1
ATOM 753 O O . SER A 1 97 ? 9.636 7.244 0.407 1.00 93.12 97 SER A O 1
ATOM 755 N N . PHE A 1 98 ? 8.138 6.010 -0.740 1.00 94.06 98 PHE A N 1
ATOM 756 C CA . PHE A 1 98 ? 6.996 6.896 -0.582 1.00 94.06 98 PHE A CA 1
ATOM 757 C C . PHE A 1 98 ? 6.095 6.355 0.518 1.00 94.06 98 PHE A C 1
ATOM 759 O O . PHE A 1 98 ? 5.724 5.181 0.497 1.00 94.06 98 PHE A O 1
ATOM 766 N N . SER A 1 99 ? 5.735 7.220 1.463 1.00 95.00 99 SER A N 1
ATOM 767 C CA . SER A 1 99 ? 4.941 6.844 2.627 1.00 95.00 99 SER A CA 1
ATOM 768 C C . SER A 1 99 ? 3.756 7.774 2.803 1.00 95.00 99 SER A C 1
ATOM 770 O O . SER A 1 99 ? 3.909 8.994 2.789 1.00 95.00 99 SER A O 1
ATOM 772 N N . TRP A 1 100 ? 2.577 7.205 3.023 1.00 94.75 100 TRP A N 1
ATOM 773 C CA . TRP A 1 100 ? 1.374 7.965 3.345 1.00 94.75 100 TRP A CA 1
ATOM 774 C C . TRP A 1 100 ? 0.498 7.212 4.338 1.00 94.75 100 TRP A C 1
ATOM 776 O O . TRP A 1 100 ? 0.722 6.038 4.641 1.00 94.75 100 TRP A O 1
ATOM 786 N N . ARG A 1 101 ? -0.492 7.919 4.883 1.00 95.31 101 ARG A N 1
ATOM 787 C CA . ARG A 1 101 ? -1.435 7.375 5.858 1.00 95.31 101 ARG A CA 1
ATOM 788 C C . ARG A 1 101 ? -2.856 7.496 5.340 1.00 95.31 101 ARG A C 1
ATOM 790 O O . ARG A 1 101 ? -3.199 8.475 4.684 1.00 95.31 101 ARG A O 1
ATOM 797 N N . VAL A 1 102 ? -3.672 6.511 5.682 1.00 93.12 102 V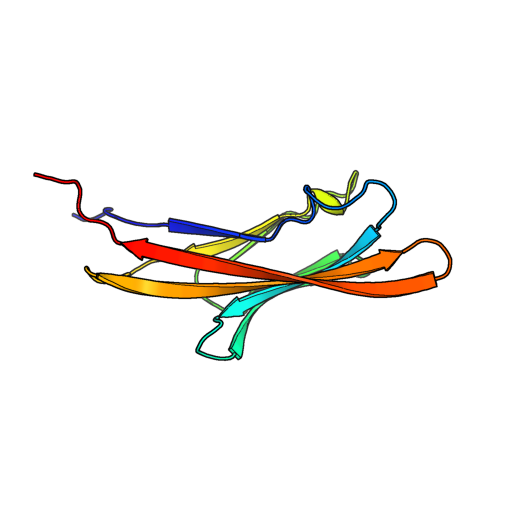AL A N 1
ATOM 798 C CA . VAL A 1 102 ? -5.106 6.495 5.418 1.00 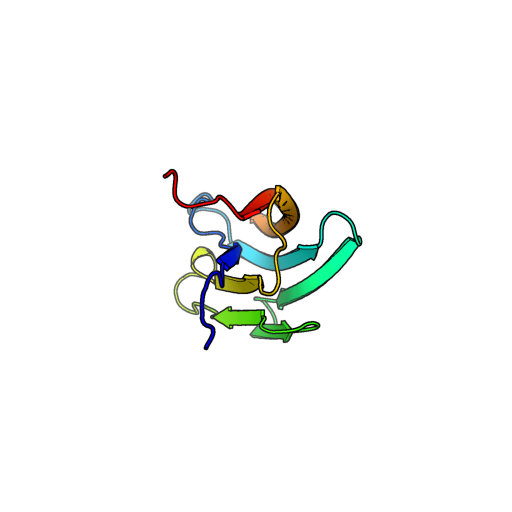93.12 102 VAL A CA 1
ATOM 799 C C . VAL A 1 102 ? -5.820 6.370 6.753 1.00 93.12 102 VAL A C 1
ATOM 801 O O . VAL A 1 102 ? -5.611 5.415 7.502 1.00 93.12 102 VAL A O 1
ATOM 804 N N . THR A 1 103 ? -6.655 7.355 7.046 1.00 93.19 103 THR A N 1
ATOM 805 C CA . THR A 1 103 ? -7.512 7.377 8.225 1.00 93.19 103 THR A CA 1
ATOM 806 C C . THR A 1 103 ? -8.892 6.862 7.835 1.00 93.19 103 THR A C 1
ATOM 808 O O . THR A 1 103 ? -9.549 7.430 6.966 1.00 93.19 103 THR A O 1
ATOM 811 N N . VAL A 1 104 ? -9.337 5.801 8.500 1.00 91.31 104 VAL A N 1
ATOM 812 C CA . VAL A 1 104 ? -10.661 5.203 8.321 1.00 91.31 104 VAL A CA 1
ATOM 813 C C . VAL A 1 104 ? -11.493 5.524 9.553 1.00 91.31 104 VAL A C 1
ATO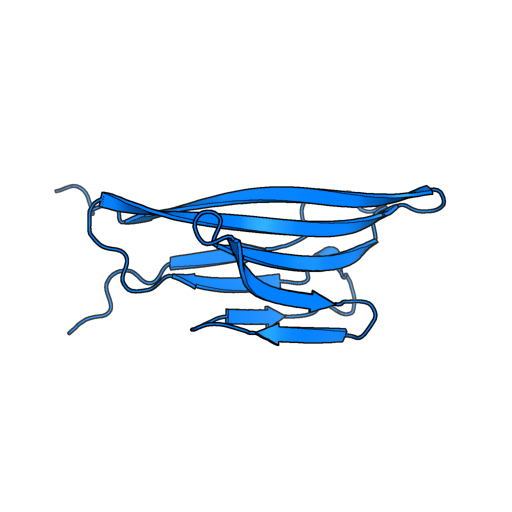M 815 O O . VAL A 1 104 ? -11.073 5.234 10.674 1.00 91.31 104 VAL A O 1
ATOM 818 N N . LYS A 1 105 ? -12.661 6.136 9.352 1.00 89.25 105 LYS A N 1
ATOM 819 C CA . LYS A 1 105 ? -13.580 6.533 10.428 1.00 89.25 105 LYS A CA 1
ATOM 820 C C . LYS A 1 105 ? -14.961 5.978 10.148 1.00 89.25 105 LYS A C 1
ATOM 822 O O . LYS A 1 105 ? -15.394 5.954 8.996 1.00 89.25 105 LYS A O 1
ATOM 827 N N . ARG A 1 106 ? -15.684 5.567 11.186 1.00 81.81 106 ARG A N 1
ATOM 828 C CA . ARG A 1 106 ? -17.112 5.271 11.053 1.00 81.81 106 ARG A CA 1
ATOM 829 C C . ARG A 1 106 ? -17.901 6.541 11.335 1.00 81.81 106 ARG A C 1
ATOM 831 O O . ARG A 1 106 ? -18.025 6.958 12.482 1.00 81.81 106 ARG A O 1
ATOM 838 N N . VAL A 1 107 ? -18.430 7.145 10.276 1.00 67.38 107 VAL A N 1
ATOM 839 C CA . VAL A 1 107 ? -19.381 8.260 10.365 1.00 67.38 107 VAL A CA 1
ATOM 840 C C . VAL A 1 107 ? -20.809 7.720 10.404 1.00 67.38 107 VAL A C 1
ATOM 842 O O . VAL A 1 107 ? -21.165 6.840 9.619 1.00 67.38 107 VAL A O 1
ATOM 845 N N . SER A 1 108 ? -21.637 8.239 11.313 1.00 59.19 108 SER A N 1
ATOM 846 C CA . SER A 1 108 ? -23.090 8.050 11.244 1.00 59.19 108 SER A CA 1
ATOM 847 C C . SER A 1 108 ? -23.603 8.668 9.951 1.00 59.19 108 SER A C 1
ATOM 849 O O . SER A 1 108 ? -23.171 9.761 9.579 1.00 59.19 108 SER A O 1
ATOM 851 N N . LYS A 1 109 ? -24.578 8.029 9.295 1.00 54.47 109 LYS A N 1
ATOM 852 C CA . LYS A 1 109 ? -25.461 8.792 8.407 1.00 54.47 109 LYS A CA 1
ATOM 853 C C . LYS A 1 109 ? -26.106 9.885 9.263 1.00 54.47 109 LYS A C 1
ATOM 855 O O . LYS A 1 109 ? -26.710 9.555 10.281 1.00 54.47 109 LYS A O 1
ATOM 860 N N . CYS A 1 110 ? -25.903 11.153 8.906 1.00 52.34 110 CYS A N 1
ATOM 861 C CA . CYS A 1 110 ? -26.586 12.266 9.560 1.00 52.34 110 CYS A CA 1
ATOM 862 C C . CYS A 1 110 ? -28.103 12.027 9.509 1.00 52.34 110 CYS A C 1
ATOM 864 O O . CYS A 1 110 ? -28.618 11.633 8.460 1.00 52.34 110 CYS A O 1
ATOM 866 N N . SER A 1 111 ? -28.755 12.210 10.659 1.00 39.94 111 SER A N 1
ATOM 867 C CA . SER A 1 111 ? -30.209 12.209 10.856 1.00 39.94 111 SER A CA 1
ATOM 868 C C . SER A 1 111 ? -30.874 13.396 10.180 1.00 39.94 111 SER A C 1
ATOM 870 O O . SER A 1 111 ? -30.306 14.503 10.340 1.00 39.94 111 SER A O 1
#